Protein AF-A0A1B7VGJ1-F1 (afdb_monomer_lite)

Structure (mmCIF, N/CA/C/O backbone):
data_AF-A0A1B7VGJ1-F1
#
_entry.id   AF-A0A1B7VGJ1-F1
#
loop_
_atom_site.group_PDB
_atom_site.id
_atom_site.type_symbol
_atom_site.label_atom_id
_atom_site.label_alt_id
_atom_site.label_comp_id
_atom_site.label_asym_id
_atom_site.label_entity_id
_atom_site.label_seq_id
_atom_site.pdbx_PDB_ins_code
_atom_site.Cartn_x
_atom_site.Cartn_y
_atom_site.Cartn_z
_atom_site.occupancy
_atom_site.B_iso_or_equiv
_atom_site.auth_seq_id
_atom_site.auth_comp_id
_atom_site.auth_asym_id
_atom_site.auth_atom_id
_atom_site.pdbx_PDB_model_num
ATOM 1 N N . MET A 1 1 ? -5.549 17.050 -4.990 1.00 47.22 1 MET A N 1
ATOM 2 C CA . MET A 1 1 ? -6.326 16.461 -3.874 1.00 47.22 1 MET A CA 1
ATOM 3 C C . MET A 1 1 ? -5.393 15.520 -3.125 1.00 47.22 1 MET A C 1
ATOM 5 O O . MET A 1 1 ? -4.430 15.060 -3.716 1.00 47.22 1 MET A O 1
ATOM 9 N N . ALA A 1 2 ? -5.557 15.315 -1.816 1.00 56.41 2 ALA A N 1
ATOM 10 C CA . ALA A 1 2 ? -4.562 14.563 -1.046 1.00 56.41 2 ALA A CA 1
ATOM 11 C C . ALA A 1 2 ? -4.525 13.089 -1.489 1.00 56.41 2 ALA A C 1
ATOM 13 O O . ALA A 1 2 ? -5.521 12.377 -1.362 1.00 56.41 2 ALA A O 1
ATOM 14 N N . ASN A 1 3 ? -3.379 12.655 -2.021 1.00 72.25 3 ASN A N 1
ATOM 15 C CA . ASN A 1 3 ? -3.115 11.249 -2.313 1.00 72.25 3 ASN A CA 1
ATOM 16 C C . ASN A 1 3 ? -3.215 10.450 -1.009 1.00 72.25 3 ASN A C 1
ATOM 18 O O . ASN A 1 3 ? -2.593 10.833 -0.018 1.00 72.25 3 ASN A O 1
ATOM 22 N N . LEU A 1 4 ? -3.979 9.352 -1.014 1.00 77.56 4 LEU A N 1
ATOM 23 C CA . LEU A 1 4 ? -4.019 8.438 0.127 1.00 77.56 4 LEU A CA 1
ATOM 24 C C . LEU A 1 4 ? -2.619 7.870 0.355 1.00 77.56 4 LEU A C 1
ATOM 26 O O . LEU A 1 4 ? -1.986 7.336 -0.558 1.00 77.56 4 LEU A O 1
ATOM 30 N N . THR A 1 5 ? -2.146 7.982 1.584 1.00 84.19 5 THR A N 1
ATOM 31 C CA . THR A 1 5 ? -0.892 7.375 2.018 1.00 84.19 5 THR A CA 1
ATOM 32 C C . THR A 1 5 ? -1.052 5.861 2.167 1.00 84.19 5 THR A C 1
ATOM 34 O O . THR A 1 5 ? -2.154 5.348 2.375 1.00 84.19 5 THR A O 1
ATOM 37 N N . ALA A 1 6 ? 0.057 5.117 2.118 1.00 83.81 6 ALA A N 1
ATOM 38 C CA . ALA A 1 6 ? 0.038 3.670 2.354 1.00 83.81 6 ALA A CA 1
ATOM 39 C C . ALA A 1 6 ? -0.565 3.308 3.726 1.00 83.81 6 ALA A C 1
ATOM 41 O O . ALA A 1 6 ? -1.276 2.310 3.848 1.00 83.81 6 ALA A O 1
ATOM 42 N N . ALA A 1 7 ? -0.334 4.145 4.743 1.00 85.56 7 ALA A N 1
ATOM 43 C CA . ALA A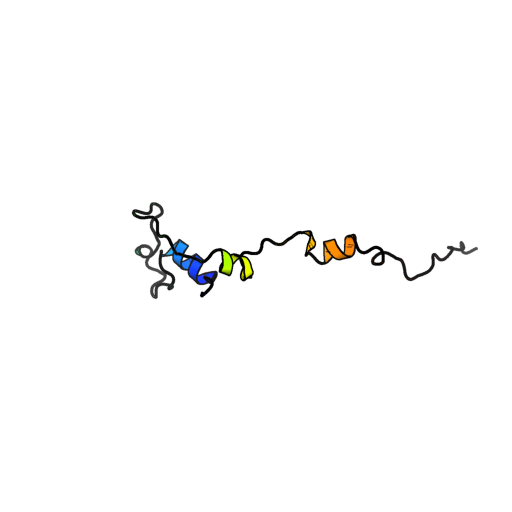 1 7 ? -0.919 3.985 6.070 1.00 85.56 7 ALA A CA 1
ATOM 44 C C . ALA A 1 7 ? -2.449 4.125 6.042 1.00 85.56 7 ALA A C 1
ATOM 46 O O . ALA A 1 7 ? -3.151 3.275 6.578 1.00 85.56 7 ALA A O 1
ATOM 47 N N . GLU A 1 8 ? -2.980 5.138 5.354 1.00 87.44 8 GLU A N 1
ATOM 48 C CA . GLU A 1 8 ? -4.430 5.315 5.214 1.00 87.44 8 GLU A CA 1
ATOM 49 C C . GLU A 1 8 ? -5.076 4.179 4.418 1.00 87.44 8 GLU A C 1
ATOM 51 O O . GLU A 1 8 ? -6.158 3.734 4.783 1.00 87.44 8 GLU A O 1
ATOM 56 N N . ILE A 1 9 ? -4.418 3.671 3.368 1.00 85.69 9 ILE A N 1
ATOM 57 C CA . ILE A 1 9 ? -4.892 2.495 2.617 1.00 85.69 9 ILE A CA 1
ATOM 58 C C . ILE A 1 9 ? -4.947 1.269 3.532 1.00 85.69 9 ILE A C 1
ATOM 60 O O . ILE A 1 9 ? -5.934 0.535 3.530 1.00 85.69 9 ILE A O 1
ATOM 64 N N . THR A 1 10 ? -3.911 1.074 4.347 1.00 87.81 10 THR A N 1
ATOM 65 C CA . THR A 1 10 ? -3.836 -0.038 5.301 1.00 87.81 10 THR A CA 1
ATOM 66 C C . THR A 1 10 ? -4.938 0.073 6.353 1.00 87.81 10 THR A C 1
ATOM 68 O O . THR A 1 10 ? -5.627 -0.906 6.627 1.00 87.81 10 THR A O 1
ATOM 71 N N . ASN A 1 11 ? -5.185 1.273 6.878 1.00 90.25 11 ASN A N 1
ATOM 72 C CA . ASN A 1 11 ? -6.263 1.513 7.834 1.00 90.25 11 ASN A CA 1
ATOM 73 C C . ASN A 1 11 ? -7.652 1.329 7.200 1.00 90.25 11 ASN A C 1
ATOM 75 O O . ASN A 1 11 ? -8.529 0.717 7.804 1.00 90.25 11 ASN A O 1
ATOM 79 N N . LEU A 1 12 ? -7.856 1.781 5.960 1.00 86.94 12 LEU A N 1
ATOM 80 C CA . LEU A 1 12 ? -9.104 1.564 5.222 1.00 86.94 12 LEU A CA 1
ATOM 81 C C . LEU A 1 12 ? -9.352 0.074 4.943 1.00 86.94 12 LEU A C 1
ATOM 83 O O . LEU A 1 12 ? -10.501 -0.374 4.943 1.00 86.94 12 LEU A O 1
ATOM 87 N N . TYR A 1 13 ? -8.287 -0.699 4.728 1.00 86.38 13 TYR A N 1
ATOM 88 C CA . TYR A 1 13 ? -8.364 -2.147 4.574 1.00 86.38 13 TYR A CA 1
ATOM 89 C C . TYR A 1 13 ? -8.713 -2.840 5.899 1.00 86.38 13 TYR A C 1
ATOM 91 O O . TYR A 1 13 ? -9.695 -3.580 5.951 1.00 86.38 13 TYR A O 1
ATOM 99 N N . LEU A 1 14 ? -7.957 -2.558 6.966 1.00 88.56 14 LEU A N 1
ATOM 100 C CA . LEU A 1 14 ? -8.066 -3.241 8.259 1.00 88.56 14 LEU A CA 1
ATOM 101 C C . LEU A 1 14 ? -9.251 -2.784 9.106 1.00 88.56 14 LEU A C 1
ATOM 103 O O . LEU A 1 14 ? -9.868 -3.614 9.756 1.00 88.56 14 LEU A O 1
ATOM 107 N N . TYR A 1 15 ? -9.563 -1.490 9.113 1.00 88.12 15 TYR A N 1
ATOM 108 C CA . TYR A 1 15 ? -10.529 -0.873 10.034 1.00 88.12 15 TYR A CA 1
ATOM 109 C C . TYR A 1 15 ? -11.695 -0.194 9.304 1.00 88.12 15 TYR A C 1
ATOM 111 O O . TYR A 1 15 ? -12.697 0.164 9.913 1.00 88.12 15 TYR A O 1
ATOM 119 N N . GLY A 1 16 ? -11.587 0.020 7.988 1.00 85.69 16 GLY A N 1
ATOM 120 C CA . GLY A 1 16 ? -12.595 0.756 7.214 1.00 85.69 16 GLY A CA 1
ATOM 121 C C . GLY A 1 16 ? -12.552 2.277 7.403 1.00 85.69 16 GLY A C 1
ATOM 1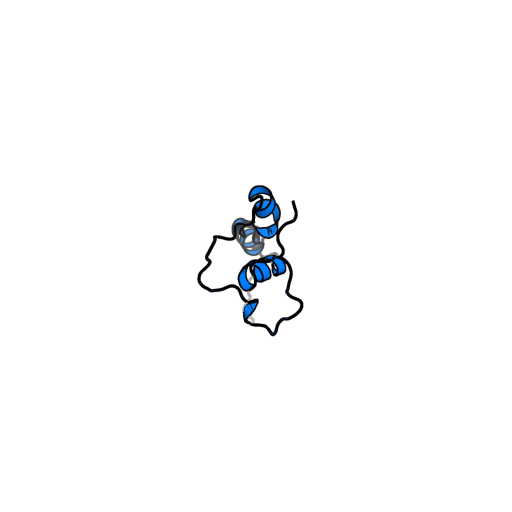22 O O . GLY A 1 16 ? -13.357 2.987 6.803 1.00 85.69 16 GLY A O 1
ATOM 123 N N . THR A 1 17 ? -11.602 2.795 8.186 1.00 87.31 17 THR A N 1
ATOM 124 C CA . THR A 1 17 ? -11.397 4.227 8.451 1.00 87.31 17 THR A CA 1
ATOM 125 C C . THR A 1 17 ? -9.992 4.656 8.046 1.00 87.31 17 THR A C 1
ATOM 127 O O . THR A 1 17 ? -9.078 3.845 8.027 1.00 87.31 17 THR A O 1
ATOM 130 N N . LYS A 1 18 ? -9.776 5.943 7.746 1.00 88.44 18 LYS A N 1
ATOM 131 C CA . LYS A 1 18 ? -8.425 6.454 7.428 1.00 88.44 18 LYS A CA 1
ATOM 132 C C . LYS A 1 18 ? -7.518 6.532 8.659 1.00 88.44 18 LYS A C 1
ATOM 134 O O . LYS A 1 18 ? -6.305 6.365 8.554 1.00 88.44 18 LYS A O 1
ATOM 139 N N . SER A 1 19 ? -8.108 6.789 9.822 1.00 89.50 19 SER A N 1
ATOM 140 C CA . SER A 1 19 ? -7.412 6.878 11.101 1.00 89.50 19 SER A CA 1
ATOM 141 C C . SER A 1 19 ? -7.147 5.502 11.694 1.00 89.50 19 SER A C 1
ATOM 143 O O . SER A 1 19 ? -8.017 4.629 11.655 1.00 89.50 19 SER A O 1
ATOM 145 N N . THR A 1 20 ? -5.980 5.356 12.310 1.00 90.81 20 THR A N 1
ATOM 146 C CA . THR A 1 20 ? -5.655 4.214 13.161 1.00 90.81 20 THR A CA 1
ATOM 147 C C . THR A 1 20 ? -6.441 4.321 14.475 1.00 90.81 20 THR A C 1
ATOM 149 O O . THR A 1 20 ? -6.412 5.388 15.097 1.00 90.81 20 THR A O 1
ATOM 152 N N . PRO A 1 21 ? -7.141 3.266 14.922 1.00 90.50 21 PRO A N 1
ATOM 153 C CA . PRO A 1 21 ? -7.784 3.259 16.230 1.00 90.50 21 PRO A CA 1
ATOM 154 C C . PRO A 1 21 ? -6.765 3.420 17.365 1.00 90.50 21 PRO A C 1
ATOM 156 O O . PRO A 1 21 ? -5.643 2.925 17.278 1.00 90.50 21 PRO A O 1
ATOM 159 N N . SER A 1 22 ? -7.156 4.086 18.453 1.00 91.50 22 SER A N 1
ATOM 160 C CA . SER A 1 22 ? -6.297 4.243 19.63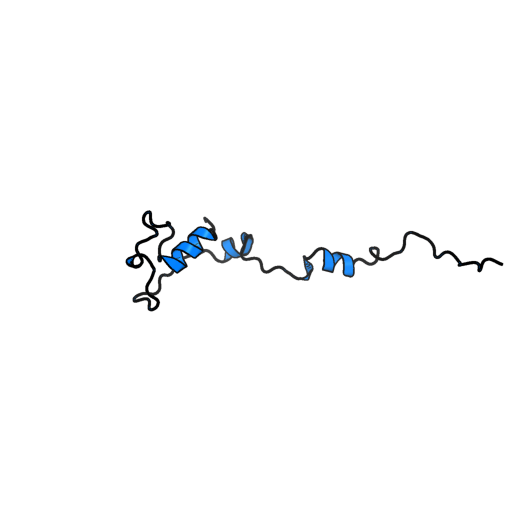9 1.00 91.50 22 SER A CA 1
ATOM 161 C C . SER A 1 22 ? -6.073 2.925 20.383 1.00 91.50 22 SER A C 1
ATOM 163 O O . SER A 1 22 ? -5.033 2.736 21.010 1.00 91.50 22 SER A O 1
ATOM 165 N N . ASN A 1 23 ? -7.046 2.016 20.308 1.00 88.88 23 ASN A N 1
ATOM 166 C CA . ASN A 1 23 ? -6.980 0.689 20.895 1.00 88.88 23 ASN A CA 1
ATOM 167 C C . ASN A 1 23 ? -6.695 -0.350 19.803 1.00 88.88 23 ASN A C 1
ATOM 169 O O . ASN A 1 23 ? -7.583 -0.699 19.037 1.00 88.88 23 ASN A O 1
ATOM 173 N N . LEU A 1 24 ? -5.459 -0.840 19.738 1.00 86.56 24 LEU A N 1
ATOM 174 C CA . LEU A 1 24 ? -5.028 -1.824 18.738 1.00 86.56 24 LEU A CA 1
ATOM 175 C C . LEU A 1 24 ? -5.227 -3.283 19.174 1.00 86.56 24 LEU A C 1
ATOM 177 O O . LEU A 1 24 ? -4.918 -4.182 18.401 1.00 86.56 24 LEU A O 1
ATOM 181 N N . VAL A 1 25 ? -5.704 -3.523 20.401 1.00 89.62 25 VAL A N 1
ATOM 182 C CA . VAL A 1 25 ? -5.913 -4.881 20.939 1.00 89.62 25 VAL A CA 1
ATOM 183 C C . VAL A 1 25 ? -7.379 -5.320 20.909 1.00 89.62 25 VAL A C 1
ATOM 185 O O . VAL A 1 25 ? -7.694 -6.421 21.348 1.00 89.62 25 VAL A O 1
ATOM 188 N N . ASP A 1 26 ? -8.286 -4.464 20.433 1.00 87.31 26 ASP A N 1
ATOM 189 C CA . ASP A 1 26 ? -9.700 -4.802 20.284 1.00 87.31 26 ASP A CA 1
ATOM 190 C C . ASP A 1 26 ? -9.990 -5.312 18.869 1.00 87.31 26 ASP A C 1
ATOM 192 O O . ASP A 1 26 ? -10.165 -4.536 17.925 1.00 87.31 26 ASP A O 1
ATOM 196 N N . ASP A 1 27 ? -10.094 -6.634 18.739 1.00 84.50 27 ASP A N 1
ATOM 197 C CA . ASP A 1 27 ? -10.390 -7.315 17.475 1.00 84.50 27 ASP A CA 1
ATOM 198 C C . ASP A 1 27 ? -11.741 -6.904 16.869 1.00 84.50 27 ASP A C 1
ATOM 200 O O . ASP A 1 27 ? -11.952 -7.068 15.668 1.00 84.50 27 ASP A O 1
ATOM 204 N N . LYS A 1 28 ? -12.661 -6.324 17.655 1.00 86.94 28 LYS A N 1
ATOM 205 C CA . LYS A 1 28 ? -13.947 -5.828 17.135 1.00 86.94 28 LYS A CA 1
ATOM 206 C C . LYS A 1 28 ? -13.791 -4.611 16.228 1.00 86.94 28 LYS A C 1
ATOM 208 O O . LYS A 1 28 ? -14.720 -4.284 15.492 1.00 86.94 28 LYS A O 1
ATOM 213 N N . LEU A 1 29 ? -12.648 -3.928 16.302 1.00 86.50 29 LEU A N 1
ATOM 214 C CA . LEU A 1 29 ? -12.319 -2.802 15.432 1.00 86.50 29 LEU A CA 1
ATOM 215 C C . LEU A 1 29 ? -11.800 -3.272 14.071 1.00 86.50 29 LEU A C 1
ATOM 217 O O . LEU A 1 29 ? -11.797 -2.487 13.122 1.00 86.50 29 LEU A O 1
ATOM 221 N N . ILE A 1 30 ? -11.386 -4.540 13.961 1.00 88.56 30 ILE A N 1
ATOM 222 C CA . ILE A 1 30 ? -11.011 -5.139 12.686 1.00 88.56 30 ILE A CA 1
ATOM 223 C C . ILE A 1 30 ? -12.272 -5.314 11.847 1.00 88.56 30 ILE A C 1
ATOM 225 O O . ILE A 1 30 ? -13.306 -5.827 12.277 1.00 88.56 30 ILE A O 1
ATOM 229 N N . ARG A 1 31 ? -12.170 -4.868 10.604 1.00 86.62 31 ARG A N 1
ATOM 230 C CA . ARG A 1 31 ? -13.238 -4.912 9.627 1.00 86.62 31 ARG A CA 1
ATOM 231 C C . ARG A 1 31 ? -13.643 -6.371 9.371 1.00 86.62 31 ARG A C 1
ATOM 233 O O . ARG A 1 31 ? -12.776 -7.217 9.142 1.00 86.62 31 ARG A O 1
ATOM 240 N N . PRO A 1 32 ? -14.950 -6.684 9.362 1.00 85.69 32 PRO A N 1
ATOM 241 C CA . PRO A 1 32 ? -15.410 -8.035 9.079 1.00 85.69 32 PRO A CA 1
ATOM 242 C C . PRO A 1 32 ? -15.059 -8.433 7.641 1.00 85.69 32 PRO A C 1
ATOM 244 O O . PRO A 1 32 ? -15.123 -7.613 6.724 1.00 85.69 32 PRO A O 1
ATOM 247 N N . ALA A 1 33 ? -14.746 -9.715 7.430 1.00 80.62 33 ALA A N 1
ATOM 248 C CA . ALA A 1 33 ? -14.397 -10.247 6.109 1.00 80.62 33 ALA A CA 1
ATOM 249 C C . ALA A 1 33 ? -15.527 -10.074 5.078 1.00 80.62 33 ALA A C 1
ATOM 251 O O . ALA A 1 33 ? -15.271 -9.903 3.888 1.00 80.62 33 ALA A O 1
ATOM 252 N N . THR A 1 34 ? -16.781 -10.106 5.540 1.00 81.88 34 THR A N 1
ATOM 253 C CA . THR A 1 34 ? -17.955 -9.822 4.710 1.00 81.88 34 THR A CA 1
ATOM 254 C C . THR A 1 34 ? -18.459 -8.427 5.026 1.00 81.88 34 THR A C 1
ATOM 256 O O . THR A 1 34 ? -18.863 -8.134 6.151 1.00 81.88 34 THR A O 1
ATOM 259 N N . LEU A 1 35 ? -18.423 -7.561 4.022 1.00 71.44 35 LEU A N 1
ATOM 260 C CA . LEU A 1 35 ? -18.801 -6.168 4.174 1.00 71.44 35 LEU A CA 1
ATOM 261 C C . LEU A 1 35 ? -20.298 -6.008 3.932 1.00 71.44 35 LEU A C 1
ATOM 263 O O . LEU A 1 35 ? -20.756 -6.333 2.837 1.00 71.44 35 LEU A O 1
ATOM 267 N N . PRO A 1 36 ? -21.061 -5.472 4.899 1.00 69.75 36 PRO A N 1
ATOM 268 C CA . PRO A 1 36 ? -22.483 -5.221 4.695 1.00 69.75 36 PRO A CA 1
ATOM 269 C C . PRO A 1 36 ? -22.733 -4.111 3.662 1.00 69.75 36 PRO A C 1
ATOM 271 O O . PRO A 1 36 ? -23.786 -4.090 3.034 1.00 69.75 36 PRO A O 1
ATOM 274 N N . VAL A 1 37 ? -21.763 -3.207 3.457 1.00 68.62 37 VAL A N 1
ATOM 275 C CA . VAL A 1 37 ? -21.810 -2.141 2.447 1.00 68.62 37 VAL A CA 1
ATOM 276 C C . VAL A 1 37 ? -20.421 -1.970 1.816 1.00 68.62 37 VAL A C 1
ATOM 278 O O . VAL A 1 37 ? -19.426 -1.943 2.551 1.00 68.62 37 VAL A O 1
ATOM 281 N N . PRO A 1 38 ? -20.310 -1.818 0.483 1.00 66.19 38 PRO A N 1
ATOM 282 C CA . PRO A 1 38 ? -19.053 -1.451 -0.158 1.00 66.19 38 PRO A CA 1
ATOM 283 C C . PRO A 1 38 ? -18.594 -0.075 0.337 1.00 66.19 38 PRO A C 1
ATOM 285 O O . PRO A 1 38 ? -19.215 0.945 0.049 1.00 66.19 38 PRO A O 1
ATOM 288 N N . THR A 1 39 ? -17.496 -0.027 1.090 1.00 69.62 39 THR A N 1
ATOM 289 C CA . THR A 1 39 ? -16.856 1.245 1.444 1.00 69.62 39 THR A CA 1
ATOM 290 C C . THR A 1 39 ? -16.094 1.743 0.220 1.00 69.62 39 THR A C 1
ATOM 292 O O . THR A 1 39 ? -15.016 1.237 -0.087 1.00 69.62 39 THR A O 1
ATOM 295 N N . ALA A 1 40 ? -16.674 2.698 -0.502 1.00 72.75 40 ALA A N 1
ATOM 296 C CA . ALA A 1 40 ? -16.006 3.387 -1.596 1.00 72.75 40 ALA A CA 1
ATOM 297 C C . ALA A 1 40 ? -15.320 4.648 -1.060 1.00 72.75 40 ALA A C 1
ATOM 299 O O . ALA A 1 40 ? -15.930 5.442 -0.346 1.00 72.75 40 ALA A O 1
ATOM 300 N N . VAL A 1 41 ? -14.050 4.831 -1.410 1.00 78.12 41 VAL A N 1
ATOM 301 C CA . VAL A 1 41 ? -13.336 6.091 -1.193 1.00 78.12 41 VAL A CA 1
ATOM 302 C C . VAL A 1 41 ? -13.122 6.715 -2.560 1.00 78.12 41 VAL A C 1
ATOM 304 O O . VAL A 1 41 ? -12.496 6.102 -3.424 1.00 78.12 41 VAL A O 1
ATOM 307 N N . GLU A 1 42 ? -13.659 7.915 -2.768 1.00 79.50 42 GLU A N 1
ATOM 308 C CA . GLU A 1 42 ? -13.402 8.654 -3.999 1.00 79.50 42 GLU A CA 1
ATOM 309 C C . GLU A 1 42 ? -11.947 9.118 -4.033 1.00 79.50 42 GLU A C 1
ATOM 311 O O . GLU A 1 42 ? -11.456 9.796 -3.128 1.00 79.50 42 GLU A O 1
ATOM 316 N N . VAL A 1 43 ? -11.257 8.722 -5.097 1.00 75.25 43 VAL A N 1
ATOM 317 C CA . VAL A 1 43 ? -9.891 9.135 -5.399 1.00 75.25 43 VAL A CA 1
ATOM 318 C C . VAL A 1 43 ? -9.880 9.614 -6.841 1.00 75.25 43 VAL A C 1
ATOM 320 O O . VAL A 1 43 ? -10.326 8.896 -7.742 1.00 75.25 43 VAL A O 1
ATOM 323 N N . ASP A 1 44 ? -9.360 10.819 -7.068 1.00 80.81 44 ASP A N 1
ATOM 324 C CA . ASP A 1 44 ? -9.119 11.309 -8.420 1.00 80.81 44 ASP A CA 1
ATOM 325 C C . ASP A 1 44 ? -8.019 10.458 -9.065 1.00 80.81 44 ASP A C 1
ATOM 327 O O . ASP A 1 44 ? -6.833 10.555 -8.736 1.00 80.81 44 ASP A O 1
ATOM 331 N N . LYS A 1 45 ? -8.432 9.607 -10.006 1.00 72.69 45 LYS A N 1
ATOM 332 C CA . LYS A 1 45 ? -7.532 8.725 -10.750 1.00 72.69 45 LYS A CA 1
ATOM 333 C C . LYS A 1 45 ? -6.489 9.522 -11.532 1.00 72.69 45 LYS A C 1
ATOM 335 O O . LYS A 1 45 ? -5.349 9.083 -11.620 1.00 72.69 45 LYS A O 1
ATOM 340 N N . ASN A 1 46 ? -6.841 10.684 -12.082 1.00 75.31 46 ASN A N 1
ATOM 341 C CA . ASN A 1 46 ? -5.910 11.493 -12.866 1.00 75.31 46 ASN A CA 1
ATOM 342 C C . ASN A 1 46 ? -4.810 12.095 -11.989 1.00 75.31 46 ASN A C 1
ATOM 344 O O . ASN A 1 46 ? -3.672 12.207 -12.440 1.00 75.31 46 ASN A O 1
ATOM 348 N N . ASP A 1 47 ? -5.135 12.475 -10.753 1.00 73.94 47 ASP A N 1
ATOM 349 C CA . ASP A 1 47 ? -4.159 12.982 -9.780 1.00 73.94 47 ASP A CA 1
ATOM 350 C C . ASP A 1 47 ? -3.269 11.840 -9.252 1.00 73.94 47 ASP A C 1
ATOM 352 O O . ASP A 1 47 ? -2.040 11.929 -9.271 1.00 73.94 47 ASP A O 1
ATOM 356 N N . PHE A 1 48 ? -3.877 10.700 -8.911 1.00 70.94 48 PHE A N 1
ATOM 357 C CA . PHE A 1 48 ? -3.170 9.515 -8.417 1.00 70.94 48 PHE A CA 1
ATOM 358 C C . PHE A 1 48 ? -2.184 8.933 -9.444 1.00 70.94 48 PHE A C 1
ATOM 360 O O . PHE A 1 48 ? -1.033 8.626 -9.124 1.00 70.94 48 PHE A O 1
ATOM 367 N N . MET A 1 49 ? -2.605 8.827 -10.709 1.00 70.38 49 MET A N 1
ATOM 368 C CA . MET A 1 49 ? -1.769 8.322 -11.803 1.00 70.38 49 MET A CA 1
ATOM 369 C C . MET A 1 49 ? -0.626 9.276 -12.176 1.00 70.38 49 MET A C 1
ATOM 371 O O . MET A 1 49 ? 0.303 8.865 -12.869 1.00 70.38 49 MET A O 1
ATOM 375 N N . LYS A 1 50 ? -0.647 10.542 -11.733 1.00 71.88 50 LYS A N 1
ATOM 376 C CA . LYS A 1 50 ? 0.472 11.475 -11.940 1.00 71.88 50 LYS A CA 1
ATOM 377 C C . LYS A 1 50 ? 1.595 11.288 -10.923 1.00 71.88 50 LYS A C 1
ATOM 379 O O . LYS A 1 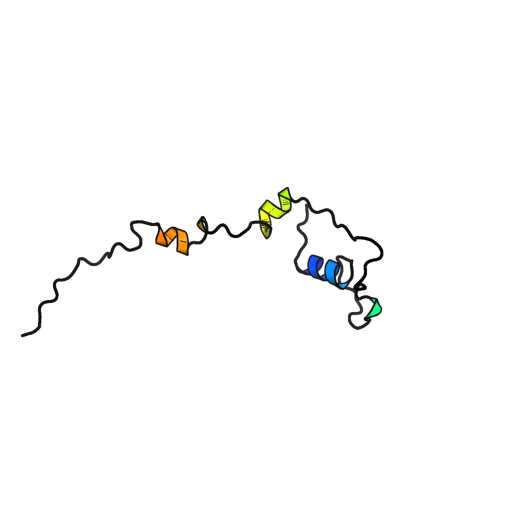50 ? 2.729 11.625 -11.271 1.00 71.88 50 LYS A O 1
ATOM 384 N N . SER A 1 51 ? 1.298 10.765 -9.732 1.00 69.69 51 SER A N 1
ATOM 385 C CA . SER A 1 51 ? 2.250 10.577 -8.632 1.00 69.69 51 SER A CA 1
ATOM 386 C C . SER A 1 51 ? 2.683 9.109 -8.494 1.00 69.69 51 SER A C 1
ATOM 388 O O . SER A 1 51 ? 3.555 8.650 -9.228 1.00 69.69 51 SER A O 1
ATOM 390 N N . VAL A 1 52 ? 2.064 8.375 -7.570 1.00 63.56 52 VAL A N 1
ATOM 391 C CA . VAL A 1 52 ? 2.398 7.011 -7.138 1.00 63.56 52 VAL A CA 1
ATOM 392 C C . VAL A 1 52 ? 1.742 5.932 -7.997 1.00 63.56 52 VAL A C 1
ATOM 394 O O . VAL A 1 52 ? 2.193 4.793 -7.995 1.00 63.56 52 VAL A O 1
ATOM 397 N N . GLY A 1 53 ? 0.693 6.279 -8.749 1.00 58.75 53 GLY A N 1
ATOM 398 C CA . GLY A 1 53 ? -0.010 5.357 -9.644 1.00 58.75 53 GLY A CA 1
ATOM 399 C C . GLY A 1 53 ? 0.700 5.111 -10.976 1.00 58.75 53 GLY A C 1
ATOM 400 O O . GLY A 1 53 ? 0.203 4.347 -11.801 1.00 58.75 53 GLY A O 1
ATOM 401 N N . ARG A 1 54 ? 1.851 5.748 -11.230 1.00 63.12 54 ARG A N 1
ATOM 402 C CA . ARG A 1 54 ? 2.632 5.470 -12.439 1.00 63.12 54 ARG A CA 1
ATOM 403 C C . ARG A 1 54 ? 3.181 4.049 -12.359 1.00 63.12 54 ARG A C 1
ATOM 405 O O . ARG A 1 54 ? 4.054 3.758 -11.548 1.00 63.12 54 ARG A O 1
ATOM 412 N N . PHE A 1 55 ? 2.697 3.173 -13.233 1.00 64.25 55 PHE A N 1
ATOM 413 C CA . PHE A 1 55 ? 3.377 1.915 -13.515 1.00 64.25 55 PHE A CA 1
ATOM 414 C C . PHE A 1 55 ? 4.820 2.219 -13.926 1.00 64.25 55 PHE A C 1
ATOM 416 O O . PHE A 1 55 ? 5.061 3.146 -14.703 1.00 64.25 55 PHE A O 1
ATOM 423 N N . ALA A 1 56 ? 5.777 1.454 -13.403 1.00 59.88 56 ALA A N 1
ATOM 424 C CA . ALA A 1 56 ? 7.164 1.582 -13.812 1.00 59.88 56 ALA A CA 1
ATOM 425 C C . ALA A 1 56 ? 7.265 1.230 -15.304 1.00 59.88 56 ALA A C 1
ATOM 427 O O . ALA A 1 56 ? 7.130 0.073 -15.698 1.00 59.88 56 ALA A O 1
ATOM 428 N N . VAL A 1 57 ? 7.439 2.239 -16.156 1.00 70.06 57 VAL A N 1
ATOM 429 C CA . VAL A 1 57 ? 7.582 2.026 -17.596 1.00 70.06 57 VAL A CA 1
ATOM 430 C C . VAL A 1 57 ? 8.961 1.423 -17.823 1.00 70.06 57 VAL A C 1
ATOM 432 O O . VAL A 1 57 ? 9.956 2.078 -17.535 1.00 70.06 57 VAL A O 1
ATOM 435 N N . GLY A 1 58 ? 9.032 0.199 -18.359 1.00 65.19 58 GLY A N 1
ATOM 436 C CA . GLY A 1 58 ? 10.292 -0.505 -18.649 1.00 65.19 58 GLY A CA 1
ATOM 437 C C . GLY A 1 58 ? 11.332 0.374 -19.360 1.00 65.19 58 GLY A C 1
ATOM 438 O O . GLY A 1 58 ? 12.496 0.405 -18.979 1.00 65.19 58 GLY A O 1
ATOM 439 N N . ALA A 1 59 ? 10.886 1.190 -20.31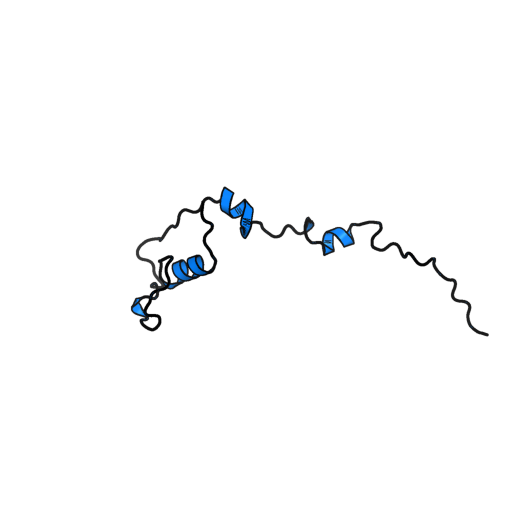8 1.00 67.62 59 ALA A N 1
ATOM 440 C CA . ALA A 1 59 ? 11.731 2.128 -21.061 1.00 67.62 59 ALA A CA 1
ATOM 441 C C . ALA A 1 59 ? 12.333 3.272 -20.214 1.00 67.62 59 ALA A C 1
ATOM 443 O O . ALA A 1 59 ? 13.289 3.918 -20.633 1.00 67.62 59 ALA A O 1
ATOM 444 N N . GLN A 1 60 ? 11.782 3.553 -19.031 1.00 68.44 60 GLN A N 1
ATOM 445 C CA . GLN A 1 60 ? 12.286 4.578 -18.115 1.00 68.44 60 GLN A CA 1
ATOM 446 C C . GLN A 1 60 ? 13.314 4.040 -17.113 1.00 68.44 60 GLN A C 1
ATOM 448 O O . GLN A 1 60 ? 13.958 4.846 -16.440 1.00 68.44 60 GLN A O 1
ATOM 453 N N . PHE A 1 61 ? 13.518 2.720 -17.035 1.00 76.44 61 PHE A N 1
ATOM 454 C CA . PHE A 1 61 ? 14.568 2.140 -16.201 1.00 76.44 61 PHE A CA 1
ATOM 455 C C . PHE A 1 61 ? 15.946 2.481 -16.773 1.00 76.44 61 PHE A C 1
ATOM 457 O O . PHE A 1 61 ? 16.228 2.222 -17.941 1.00 76.44 61 PHE A O 1
ATOM 464 N N . GLU A 1 62 ? 16.830 3.010 -15.928 1.00 78.06 62 GLU A N 1
ATOM 465 C CA . GLU A 1 62 ? 18.204 3.380 -16.300 1.00 78.06 62 GLU A CA 1
ATOM 466 C C . GLU A 1 62 ? 18.980 2.231 -16.950 1.00 78.06 62 GLU A C 1
ATOM 468 O O . GLU A 1 62 ? 19.726 2.443 -17.900 1.00 78.06 62 GLU A O 1
ATOM 473 N N . LEU A 1 63 ? 18.760 0.999 -16.488 1.00 78.62 63 LEU A N 1
ATOM 474 C CA . LEU A 1 63 ? 19.382 -0.185 -17.075 1.00 78.62 63 LEU A CA 1
ATOM 475 C C . LEU A 1 63 ? 18.971 -0.390 -18.539 1.00 78.62 63 LEU A C 1
ATOM 477 O O . LEU A 1 63 ? 19.812 -0.691 -19.378 1.00 78.62 63 LEU A O 1
ATOM 481 N N . VAL A 1 64 ? 17.687 -0.200 -18.848 1.00 77.06 64 VAL A N 1
ATOM 482 C CA . VAL A 1 64 ? 17.151 -0.366 -20.204 1.00 77.06 64 VAL A CA 1
ATOM 483 C C . VAL A 1 64 ? 17.670 0.746 -21.111 1.00 77.06 64 VAL A C 1
ATOM 485 O O . VAL A 1 64 ? 18.077 0.473 -22.234 1.00 77.06 64 VAL A O 1
ATOM 488 N N . LYS A 1 65 ? 17.743 1.984 -20.611 1.00 80.56 65 LYS A N 1
ATOM 489 C CA . LYS A 1 65 ? 18.332 3.100 -21.366 1.00 80.56 65 LYS A CA 1
ATOM 490 C C . LYS A 1 65 ? 19.796 2.842 -21.716 1.00 80.56 65 LYS A C 1
ATOM 492 O O . LYS A 1 65 ? 20.165 3.002 -22.869 1.00 80.56 65 LYS A O 1
ATOM 497 N N . LYS A 1 66 ? 20.599 2.393 -20.746 1.00 80.50 66 LYS A N 1
ATOM 498 C CA . LYS A 1 66 ? 22.020 2.063 -20.949 1.00 80.50 66 LYS A CA 1
ATOM 499 C C . LYS A 1 66 ? 22.224 0.885 -21.896 1.00 80.50 66 LYS A C 1
ATOM 501 O O . LYS A 1 66 ? 23.192 0.867 -22.637 1.00 80.50 66 LYS A O 1
ATOM 506 N N . PHE A 1 67 ? 21.309 -0.083 -21.894 1.00 78.94 67 PHE A N 1
ATOM 507 C CA . PHE A 1 67 ? 21.363 -1.215 -22.816 1.00 78.94 67 PHE A CA 1
ATOM 508 C C . PHE A 1 67 ? 21.196 -0.792 -24.283 1.00 78.94 67 PHE A C 1
ATOM 510 O O . PHE A 1 67 ? 21.842 -1.357 -25.158 1.00 78.94 67 PHE A O 1
ATOM 517 N N . PHE A 1 68 ? 20.339 0.199 -24.547 1.00 80.94 68 PHE A N 1
ATOM 518 C CA . PHE A 1 68 ? 20.093 0.722 -25.894 1.00 80.94 68 PHE A CA 1
ATOM 519 C C . PHE A 1 68 ? 20.943 1.952 -26.250 1.00 80.94 68 PHE A C 1
ATOM 521 O O . PHE A 1 68 ? 20.778 2.488 -27.344 1.00 80.94 68 PHE A O 1
ATOM 528 N N . ASP A 1 69 ? 21.828 2.404 -25.358 1.00 82.19 69 ASP A N 1
ATOM 529 C CA . ASP A 1 69 ? 22.774 3.485 -25.631 1.00 82.19 69 ASP A CA 1
ATOM 530 C C . ASP A 1 69 ? 23.958 2.927 -26.445 1.00 82.19 69 ASP A C 1
ATOM 532 O O . ASP A 1 69 ? 24.746 2.141 -25.907 1.00 82.19 69 ASP A O 1
ATOM 536 N N . PRO A 1 70 ? 24.099 3.305 -27.732 1.00 75.00 70 PRO A N 1
ATOM 537 C CA . PRO A 1 70 ? 25.116 2.745 -28.620 1.00 75.00 70 PRO A CA 1
ATOM 538 C C . PRO A 1 70 ? 26.545 2.948 -28.112 1.00 75.00 70 PRO A C 1
ATOM 540 O O . PRO A 1 70 ? 27.405 2.137 -28.425 1.00 75.00 70 PRO A O 1
ATOM 543 N N . GLY A 1 71 ? 26.786 4.000 -27.319 1.00 72.81 71 GLY A N 1
ATOM 544 C CA . GLY A 1 71 ? 28.110 4.343 -26.799 1.00 72.81 71 GLY A CA 1
ATOM 545 C C . GLY A 1 71 ? 28.414 3.785 -25.409 1.00 72.81 71 GLY A C 1
ATOM 546 O O . GLY A 1 71 ? 29.516 3.982 -24.902 1.00 72.81 71 GLY A O 1
ATOM 547 N N . PHE A 1 72 ? 27.466 3.104 -24.757 1.00 69.75 72 PHE A N 1
ATOM 548 C CA . PHE A 1 72 ? 27.659 2.645 -23.377 1.00 69.75 72 PHE A CA 1
ATOM 549 C C . PHE A 1 72 ? 28.626 1.460 -23.273 1.00 69.75 72 PHE A C 1
ATOM 551 O O . PHE A 1 72 ? 29.361 1.341 -22.292 1.00 69.75 72 PHE A O 1
ATOM 558 N N . PHE A 1 73 ? 28.637 0.590 -24.284 1.00 67.25 73 PHE A N 1
ATOM 559 C CA . PHE A 1 73 ? 29.544 -0.557 -24.351 1.00 67.25 73 PHE A CA 1
ATOM 560 C C . PHE A 1 73 ? 30.758 -0.317 -25.240 1.00 67.25 73 PHE A C 1
ATOM 562 O O . PHE A 1 73 ? 31.554 -1.242 -25.394 1.00 67.25 73 PHE A O 1
ATOM 569 N N . ASP A 1 74 ? 30.921 0.884 -25.799 1.00 72.56 74 ASP A N 1
ATOM 570 C CA . ASP A 1 74 ? 32.099 1.208 -26.592 1.00 72.56 74 ASP A CA 1
ATOM 571 C C . ASP A 1 74 ? 33.334 1.185 -25.679 1.00 72.56 74 ASP A C 1
ATOM 573 O O . ASP A 1 74 ? 33.474 2.025 -24.779 1.00 72.56 74 ASP A O 1
ATOM 577 N N . PRO A 1 75 ? 34.243 0.210 -25.853 1.00 68.25 75 PRO A N 1
ATOM 578 C CA . PRO A 1 75 ? 35.427 0.133 -25.024 1.00 68.25 75 PRO A CA 1
ATOM 579 C C . PRO A 1 75 ? 36.310 1.345 -25.330 1.00 68.25 75 PRO A C 1
ATOM 581 O O . PRO A 1 75 ? 36.827 1.507 -26.431 1.00 68.25 75 PRO A O 1
ATOM 584 N N . THR A 1 76 ? 36.527 2.195 -24.326 1.00 64.56 76 THR A N 1
ATOM 585 C CA . THR A 1 76 ? 37.440 3.352 -24.407 1.00 64.56 76 THR A CA 1
ATOM 586 C C . THR A 1 76 ? 38.913 2.942 -24.444 1.00 64.56 76 THR A C 1
ATOM 588 O O . THR A 1 76 ? 39.788 3.787 -24.631 1.00 64.56 76 THR A O 1
ATOM 591 N N . ILE A 1 77 ? 39.201 1.650 -24.270 1.00 63.97 77 ILE A N 1
ATOM 592 C CA . ILE A 1 77 ? 40.537 1.086 -24.422 1.00 63.97 77 ILE A CA 1
ATOM 593 C C . ILE A 1 77 ? 40.626 0.462 -25.819 1.00 63.97 77 ILE A C 1
ATOM 595 O O . ILE A 1 77 ? 39.865 -0.466 -26.105 1.00 63.97 77 ILE A O 1
ATOM 599 N N . PRO A 1 78 ? 41.536 0.939 -26.692 1.00 64.69 78 PRO A N 1
ATOM 600 C CA . PRO A 1 78 ? 41.744 0.319 -27.993 1.00 64.69 78 PRO A CA 1
ATOM 601 C C . PRO A 1 78 ? 42.135 -1.145 -27.796 1.00 64.69 78 PRO A C 1
ATOM 603 O O . PRO A 1 78 ? 42.889 -1.475 -26.880 1.00 64.69 78 PRO A O 1
ATOM 606 N N . THR A 1 79 ? 41.615 -2.028 -28.650 1.00 63.22 79 THR A N 1
ATOM 607 C CA . THR A 1 79 ? 41.930 -3.458 -28.625 1.00 63.22 79 THR A CA 1
ATOM 608 C C . THR A 1 79 ? 43.446 -3.646 -28.691 1.00 63.22 79 THR A C 1
ATOM 610 O O . THR A 1 79 ? 44.063 -3.464 -29.738 1.00 63.22 79 THR A O 1
ATOM 613 N N . GLY A 1 80 ? 44.062 -3.975 -27.556 1.00 65.50 80 GLY A N 1
ATOM 614 C CA . GLY A 1 80 ? 45.478 -4.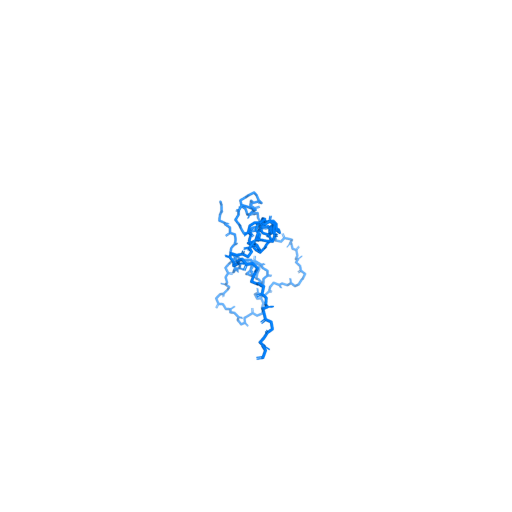305 -27.497 1.00 65.50 80 GLY A CA 1
ATOM 615 C C . GLY A 1 80 ? 45.703 -5.677 -28.121 1.00 65.50 80 GLY A C 1
ATOM 616 O O . GLY A 1 80 ? 45.044 -6.647 -27.751 1.00 65.50 80 GLY A O 1
ATOM 617 N N . THR A 1 81 ? 46.635 -5.777 -29.065 1.00 65.44 81 THR A N 1
ATOM 618 C CA . THR A 1 81 ? 47.131 -7.073 -29.533 1.00 65.44 81 THR A CA 1
ATOM 619 C C . THR A 1 81 ? 47.910 -7.733 -28.402 1.00 65.44 81 THR A C 1
ATOM 621 O O . THR A 1 81 ? 48.939 -7.211 -27.975 1.00 65.44 81 THR A O 1
ATOM 624 N N . LEU A 1 82 ? 47.424 -8.875 -27.914 1.00 60.97 82 LEU A N 1
ATOM 625 C CA . LEU A 1 82 ? 48.169 -9.715 -26.981 1.00 60.97 82 LEU A CA 1
ATOM 626 C C . LEU A 1 82 ? 49.383 -10.297 -27.715 1.00 60.97 82 LEU A C 1
ATOM 628 O O . LEU A 1 82 ? 49.238 -11.200 -28.537 1.00 60.97 82 LEU A O 1
ATOM 632 N N . THR A 1 83 ? 50.579 -9.784 -27.438 1.00 62.66 83 THR A N 1
ATOM 633 C CA . THR A 1 83 ? 51.826 -10.448 -27.828 1.00 62.66 83 THR A CA 1
ATOM 634 C C . THR A 1 83 ? 52.075 -11.599 -26.851 1.00 62.66 83 THR A C 1
ATOM 636 O O . THR A 1 83 ? 52.144 -11.348 -25.645 1.00 62.66 83 THR A O 1
ATOM 639 N N . PRO A 1 84 ? 52.214 -12.855 -27.312 1.00 60.34 84 PRO A N 1
ATOM 640 C CA . PRO A 1 84 ? 52.668 -13.933 -26.444 1.00 60.34 84 PRO A CA 1
ATOM 641 C C . PRO A 1 84 ? 54.072 -13.595 -25.930 1.00 60.34 84 PRO A C 1
ATOM 643 O O . PRO A 1 84 ? 54.942 -13.229 -26.722 1.00 60.34 84 PRO A O 1
ATOM 646 N N . GLN A 1 85 ? 54.292 -13.695 -24.619 1.00 57.38 85 GLN A N 1
ATOM 647 C CA . GLN A 1 85 ? 55.639 -13.631 -24.049 1.00 57.38 85 GLN A CA 1
ATOM 648 C C . GLN A 1 85 ? 56.437 -14.845 -24.541 1.00 57.38 85 GLN A C 1
ATOM 650 O O . GLN A 1 85 ? 55.982 -15.978 -24.375 1.00 57.38 85 GLN A O 1
ATOM 655 N N . GLN A 1 86 ? 57.578 -14.584 -25.191 1.00 49.25 86 GLN A N 1
ATOM 656 C CA . GLN A 1 86 ? 58.589 -15.596 -25.514 1.00 49.25 86 GLN A CA 1
ATOM 657 C C . GLN A 1 86 ? 59.328 -16.052 -24.259 1.00 49.25 86 GLN A C 1
ATOM 659 O O . GLN A 1 86 ? 59.561 -15.192 -23.378 1.00 49.25 86 GLN A O 1
#

pLDDT: mean 75.58, std 10.58, range [47.22, 91.5]

Secondary structure (DSSP, 8-state):
-PPPPHHHHHHHHHTSSSSPPS-SS-GGGSPPSS-SS-------HHHHTTTTT----GGGSHHHHHHT-TTTS--SS-----PPP-

Sequence (86 aa):
MANLTAAEITNLYLYGTKSTPSNLVDDKLIRPATLPVPTAVEVDKNDFMKSVGRFAVGAQFELVKKFFDPGFFDPTIPTGTLTPQQ

Radius of gyration: 26.63 Å; chains: 1; bounding box: 81×32×50 Å

Foldseek 3Di:
DDDQDPQQVVCCQFQVGSDDDPDPPDSVSGDDPDDPDPSDDDDDPVVCCVPVVPDPDPCPDPVNVLVPPPCNPPPPDPDDDDDDDD